Protein AF-A0A0F9AGG6-F1 (afdb_monomer_lite)

Foldseek 3Di:
DDPPDDDPVRVVVVVVVVVVVVVVVVVVVVVVVVVVVVVVCCQQVDLDKDFDADLVQFTPDIHPNVCVQQQHDSVRRGRDHQQPCQFQKADPVRHGDHRCNPQSNCCSVVVDKDFQDWIWGQNPNVRDTDIDGDID

InterPro domains:
  IPR000014 PAS domain [PF13188] (37-88)
  IPR000014 PAS domain [PS50112] (35-83)
  IPR000014 PAS domain [SM00091] (37-107)
  IPR000014 PAS domain [TIGR00229] (33-84)
  IPR000014 PAS domain [cd00130] (49-84)
  IPR035965 PAS domain superfamily [SSF55785] (24-99)

pLDDT: mean 94.36, std 8.53, range [41.88, 98.44]

Secondary structure (DSSP, 8-state):
-------HHHHHHHHHHHHHHHHHHHHHHHHHHHHHHHHHHHHHH-SS--EEE-TTS-EEEE-HHHHHHHT--HHHHTT--TT-GGG--B-TTSPBPPGGGSHHHHHHHHSS----EEEEEEETTTTEEEEEEE--

Sequence (136 aa):
MKDQEKTKDQLISELEDLRQEKHDRNQAEESLRKSEEKYRILFETMEQGVVYQNASGEITSANPAAERILGLTLDQMQGRTSIDPRWRAVHEDGTTFPGEEHPSMIALKTGGVVNDVIMGVFNPETEVYRWILINA

Organism: NCBI:txid412755

Structure (mmCIF, N/CA/C/O backbone):
data_AF-A0A0F9AGG6-F1
#
_entry.id   AF-A0A0F9AGG6-F1
#
loop_
_atom_site.group_PDB
_atom_site.id
_atom_site.type_symbol
_atom_site.label_atom_id
_atom_site.label_alt_id
_atom_site.label_comp_id
_atom_site.label_asym_id
_atom_site.label_entity_id
_atom_site.label_seq_id
_atom_site.pdbx_PDB_ins_code
_atom_site.Cartn_x
_atom_site.Cartn_y
_atom_site.Cartn_z
_atom_site.occupancy
_atom_site.B_iso_or_equiv
_atom_site.auth_seq_id
_atom_site.auth_comp_id
_atom_site.auth_asym_id
_atom_site.auth_atom_id
_atom_site.pdbx_PDB_model_num
ATOM 1 N N . MET A 1 1 ? -43.276 26.843 38.551 1.00 44.25 1 MET A N 1
ATOM 2 C CA . MET A 1 1 ? -42.521 25.770 37.873 1.00 44.25 1 MET A CA 1
ATOM 3 C C . MET A 1 1 ? -42.151 24.766 38.946 1.00 44.25 1 MET A C 1
ATOM 5 O O . MET A 1 1 ? -41.486 25.162 39.888 1.00 44.25 1 MET A O 1
ATOM 9 N N . LYS A 1 2 ? -42.737 23.563 38.918 1.00 41.88 2 LYS A N 1
ATOM 10 C CA . LYS A 1 2 ? -42.528 22.538 39.951 1.00 41.88 2 LYS A CA 1
ATOM 11 C C . LYS A 1 2 ? -41.222 21.804 39.649 1.00 41.88 2 LYS A C 1
ATOM 13 O O . LYS A 1 2 ? -41.156 21.146 38.615 1.00 41.88 2 LYS A O 1
ATOM 18 N N . ASP A 1 3 ? -40.244 21.915 40.540 1.00 53.00 3 ASP A N 1
ATOM 19 C CA . ASP A 1 3 ? -39.133 20.968 40.617 1.00 53.00 3 ASP A CA 1
ATOM 20 C C . ASP A 1 3 ? -39.713 19.579 40.904 1.00 53.00 3 ASP A C 1
ATOM 22 O O . ASP A 1 3 ? -40.372 19.359 41.922 1.00 53.00 3 ASP A O 1
ATOM 26 N N . GLN A 1 4 ? -39.537 18.651 39.965 1.00 58.22 4 GLN A N 1
ATOM 27 C CA . GLN A 1 4 ? -39.723 17.229 40.222 1.00 58.22 4 GLN A CA 1
ATOM 28 C C . GLN A 1 4 ? -38.432 16.714 40.852 1.00 58.22 4 GLN A C 1
ATOM 30 O O . GLN A 1 4 ? -37.494 16.333 40.156 1.00 58.22 4 GLN A O 1
ATOM 35 N N . GLU A 1 5 ? -38.375 16.733 42.179 1.00 72.38 5 GLU A N 1
ATOM 36 C CA . GLU A 1 5 ? -37.314 16.066 42.923 1.00 72.38 5 GLU A CA 1
ATOM 37 C C . GLU A 1 5 ? -37.482 14.551 42.723 1.00 72.38 5 GLU A C 1
ATOM 39 O O . GLU A 1 5 ? -38.501 13.965 43.105 1.00 72.38 5 GLU A O 1
ATOM 44 N N . LYS A 1 6 ? -36.529 13.925 42.023 1.00 76.38 6 LYS A N 1
ATOM 45 C CA . LYS A 1 6 ? -36.540 12.477 41.786 1.00 76.38 6 LYS A CA 1
ATOM 46 C C . LYS A 1 6 ? -36.509 11.755 43.130 1.00 76.38 6 LYS A C 1
ATOM 48 O O . LYS A 1 6 ? -35.735 12.103 44.021 1.00 76.38 6 LYS A O 1
ATOM 53 N N . THR A 1 7 ? -37.336 10.726 43.272 1.00 89.19 7 THR A N 1
ATOM 54 C CA . THR A 1 7 ? -37.302 9.882 44.474 1.00 89.19 7 THR A CA 1
ATOM 55 C C . THR A 1 7 ? -35.981 9.115 44.547 1.00 89.19 7 THR A C 1
ATOM 57 O O . THR A 1 7 ? -35.352 8.833 43.527 1.00 89.19 7 THR A O 1
ATOM 60 N N . LYS A 1 8 ? -35.545 8.760 45.760 1.00 87.88 8 LYS A N 1
ATOM 61 C CA . LYS A 1 8 ? -34.286 8.032 45.991 1.00 87.88 8 LYS A CA 1
ATOM 62 C C . LYS A 1 8 ? -34.170 6.765 45.129 1.00 87.88 8 LYS A C 1
ATOM 64 O O . LYS A 1 8 ? -33.098 6.501 44.598 1.00 87.88 8 LYS A O 1
ATOM 69 N N . ASP A 1 9 ? -35.269 6.040 44.941 1.00 91.56 9 ASP A N 1
ATOM 70 C CA . ASP A 1 9 ? -35.304 4.816 44.131 1.00 91.56 9 ASP A CA 1
ATOM 71 C C . ASP A 1 9 ? -35.133 5.105 42.630 1.00 91.56 9 ASP A C 1
ATOM 73 O O . ASP A 1 9 ? -34.441 4.366 41.934 1.00 91.56 9 ASP A O 1
ATOM 77 N N . GLN A 1 10 ? -35.677 6.226 42.136 1.00 90.75 10 GLN A N 1
ATOM 78 C CA . GLN A 1 10 ? -35.460 6.679 40.755 1.00 90.75 10 GLN A CA 1
ATOM 79 C C . GLN A 1 10 ? -33.996 7.060 40.509 1.00 90.75 10 GLN A C 1
ATOM 81 O O . GLN A 1 10 ? -33.451 6.729 39.460 1.00 90.75 10 GLN A O 1
ATOM 86 N N . LEU A 1 11 ? -33.350 7.721 41.477 1.00 92.62 11 LEU A N 1
ATOM 87 C CA . LEU A 1 11 ? -31.925 8.057 41.389 1.00 92.62 11 LEU A CA 1
ATOM 88 C C . LEU A 1 11 ? -31.035 6.808 41.418 1.00 92.62 11 LEU A C 1
ATOM 90 O O . LEU A 1 11 ? -30.019 6.775 40.731 1.00 92.62 11 LEU A O 1
ATOM 94 N N . ILE A 1 12 ? -31.400 5.784 42.197 1.00 94.38 12 ILE A N 1
ATOM 95 C CA . ILE A 1 12 ? -30.662 4.512 42.238 1.00 94.38 12 ILE A CA 1
ATOM 96 C C . ILE A 1 12 ? -30.763 3.791 40.890 1.00 94.38 12 ILE A C 1
ATOM 98 O O . ILE A 1 12 ? -29.726 3.422 40.348 1.00 94.38 12 ILE A O 1
ATOM 102 N N . SER A 1 13 ? -31.968 3.669 40.324 1.00 94.38 13 SER A N 1
ATOM 103 C CA . SER A 1 13 ? -32.172 3.041 39.010 1.00 94.38 13 SER A CA 1
ATOM 104 C C . SER A 1 13 ? -31.375 3.748 37.910 1.00 94.38 13 SER A C 1
ATOM 106 O O . SER A 1 13 ? -30.665 3.105 37.148 1.00 94.38 13 SER A O 1
ATOM 108 N N . GLU A 1 14 ? -31.419 5.083 37.863 1.00 95.12 14 GLU A N 1
ATOM 109 C CA . GLU A 1 14 ? -30.684 5.862 36.859 1.00 95.12 14 GLU A CA 1
ATOM 110 C C . GLU A 1 14 ? -29.159 5.729 37.019 1.00 95.12 14 GLU A C 1
ATOM 112 O O . GLU A 1 14 ? -28.423 5.679 36.034 1.00 95.12 14 GLU A O 1
ATOM 117 N N . LEU A 1 15 ? -28.659 5.631 38.257 1.00 95.62 15 LEU A N 1
ATOM 118 C CA . LEU A 1 15 ? -27.241 5.371 38.517 1.00 95.62 15 LEU A CA 1
ATOM 119 C C . LEU A 1 15 ? -26.812 3.960 38.095 1.00 95.62 15 LEU A C 1
ATOM 121 O O . LEU A 1 15 ? -25.666 3.786 37.676 1.00 95.62 15 LEU A O 1
ATOM 125 N N . GLU A 1 16 ? -27.683 2.962 38.238 1.00 96.50 16 GLU A N 1
ATOM 126 C CA . GLU A 1 16 ? -27.432 1.593 37.778 1.00 96.50 16 GLU A CA 1
ATOM 127 C C . GLU A 1 16 ? -27.373 1.531 36.250 1.00 96.50 16 GLU A C 1
ATOM 129 O O . GLU A 1 16 ? -26.393 1.013 35.712 1.00 96.50 16 GLU A O 1
ATOM 134 N N . ASP A 1 17 ? -28.324 2.167 35.565 1.00 96.75 17 ASP A N 1
ATOM 135 C CA . ASP A 1 17 ? -28.351 2.256 34.102 1.00 96.75 17 ASP A CA 1
ATOM 136 C C . ASP A 1 17 ? -27.093 2.951 33.557 1.00 96.75 17 ASP A C 1
ATOM 138 O O . ASP A 1 17 ? -26.410 2.419 32.682 1.00 96.75 17 ASP A O 1
ATOM 142 N N . LEU A 1 18 ? -26.702 4.093 34.139 1.00 96.62 18 LEU A N 1
ATOM 143 C CA . LEU A 1 18 ? -25.482 4.812 33.747 1.00 96.62 18 LEU A CA 1
ATOM 144 C C . LEU A 1 18 ? -24.207 3.996 33.989 1.00 96.62 18 LEU A C 1
ATOM 146 O O . LEU A 1 18 ? -23.229 4.107 33.243 1.00 96.62 18 LEU A O 1
ATOM 150 N N . ARG A 1 19 ? -24.173 3.190 35.057 1.00 97.25 19 ARG A N 1
ATOM 151 C CA . ARG A 1 19 ? -23.040 2.295 35.327 1.00 97.25 19 ARG A CA 1
ATOM 152 C C . ARG A 1 19 ? -22.965 1.182 34.297 1.00 97.25 19 ARG A C 1
ATOM 154 O O . ARG A 1 19 ? -21.853 0.872 33.870 1.00 97.25 19 ARG A O 1
ATOM 161 N N . GLN A 1 20 ? -24.106 0.621 33.909 1.00 97.19 20 GLN A N 1
ATOM 162 C CA . GLN A 1 20 ? -24.169 -0.408 32.883 1.00 97.19 20 GLN A CA 1
ATOM 163 C C . GLN A 1 20 ? -23.742 0.155 31.524 1.00 97.19 20 GLN A C 1
ATOM 165 O O . GLN A 1 20 ? -22.821 -0.380 30.917 1.00 97.19 20 GLN A O 1
ATOM 170 N N . GLU A 1 21 ? -24.282 1.304 31.111 1.00 97.62 21 GLU A N 1
ATOM 171 C CA . GLU A 1 21 ? -23.897 1.969 29.858 1.00 97.62 21 GLU A CA 1
ATOM 172 C C . GLU A 1 21 ? -22.392 2.278 29.820 1.00 97.62 21 GLU A C 1
ATOM 174 O O . GLU A 1 21 ? -21.702 1.995 28.837 1.00 97.62 21 GLU A O 1
ATOM 179 N N . LYS A 1 22 ? -21.837 2.806 30.920 1.00 97.94 22 LYS A N 1
ATOM 180 C CA . LYS A 1 22 ? -20.395 3.062 31.030 1.00 97.94 22 LYS A CA 1
ATOM 181 C C . LYS A 1 22 ? -19.579 1.773 30.950 1.00 97.94 22 LYS A C 1
ATOM 183 O O . LYS A 1 22 ? -18.499 1.776 30.359 1.00 97.94 22 LYS A O 1
ATOM 188 N N . HIS A 1 23 ? -20.047 0.696 31.576 1.00 97.88 23 HIS A N 1
ATOM 189 C CA . HIS A 1 23 ? -19.381 -0.600 31.520 1.00 97.88 23 HIS A CA 1
ATOM 190 C C . HIS A 1 23 ? -19.342 -1.133 30.087 1.00 97.88 23 HIS A C 1
ATOM 192 O O . HIS A 1 23 ? -18.262 -1.466 29.597 1.00 97.88 23 HIS A O 1
ATOM 198 N N . ASP A 1 24 ? -20.486 -1.122 29.406 1.00 97.50 24 ASP A N 1
ATOM 199 C CA . ASP A 1 24 ? -20.633 -1.608 28.036 1.00 97.50 24 ASP A CA 1
ATOM 200 C C . ASP A 1 24 ? -19.769 -0.792 27.066 1.00 97.50 24 ASP A C 1
ATOM 202 O O . ASP A 1 24 ? -19.026 -1.355 26.258 1.00 97.50 24 ASP A O 1
ATOM 206 N N . ARG A 1 25 ? -19.766 0.542 27.206 1.00 97.56 25 ARG A N 1
ATOM 207 C CA . ARG A 1 25 ? -18.905 1.427 26.412 1.00 97.56 25 ARG A CA 1
ATOM 208 C C . ARG A 1 25 ? -17.424 1.119 26.617 1.00 97.56 25 ARG A C 1
ATOM 210 O O . ARG A 1 25 ? -16.689 0.985 25.644 1.00 97.56 25 ARG A O 1
ATOM 217 N N . ASN A 1 26 ? -16.984 0.964 27.866 1.00 97.69 26 ASN A N 1
ATOM 218 C CA . ASN A 1 26 ? -15.586 0.656 28.166 1.00 97.69 26 ASN A CA 1
ATOM 219 C C . ASN A 1 26 ? -15.169 -0.715 27.600 1.00 97.69 26 ASN A C 1
ATOM 221 O O . ASN A 1 26 ? -14.041 -0.872 27.136 1.00 97.69 26 ASN A O 1
ATOM 225 N N . GLN A 1 27 ? -16.062 -1.711 27.623 1.00 97.62 27 GLN A N 1
ATOM 226 C CA . GLN A 1 27 ? -15.796 -3.014 27.008 1.00 97.62 27 GLN A CA 1
ATOM 227 C C . GLN A 1 27 ? -15.679 -2.919 25.482 1.00 97.62 27 GLN A C 1
ATOM 229 O O . GLN A 1 27 ? -14.802 -3.563 24.896 1.00 97.62 27 GLN A O 1
ATOM 234 N N . ALA A 1 28 ? -16.529 -2.114 24.840 1.00 96.94 28 ALA A N 1
ATOM 235 C CA . ALA A 1 28 ? -16.466 -1.866 23.403 1.00 96.94 28 ALA A CA 1
ATOM 236 C C . ALA A 1 28 ? -15.172 -1.135 23.009 1.00 96.94 28 ALA A C 1
ATOM 238 O O . ALA A 1 28 ? -14.485 -1.570 22.084 1.00 96.94 28 ALA A O 1
ATOM 239 N N . GLU A 1 29 ? -14.794 -0.089 23.749 1.00 97.75 29 GLU A N 1
ATOM 240 C CA . GLU A 1 29 ? -13.543 0.655 23.551 1.00 97.75 29 GLU A CA 1
ATOM 241 C C . GLU A 1 29 ? -12.315 -0.254 23.699 1.00 97.75 29 GLU A C 1
ATOM 243 O O . GLU A 1 29 ? -11.433 -0.253 22.841 1.00 97.75 29 GLU A O 1
ATOM 248 N N . GLU A 1 30 ? -12.268 -1.096 24.736 1.00 97.81 30 GLU A N 1
ATOM 249 C CA . GLU A 1 30 ? -11.150 -2.024 24.939 1.00 97.81 30 GLU A CA 1
ATOM 250 C C . GLU A 1 30 ? -11.087 -3.105 23.850 1.00 97.81 30 GLU A C 1
ATOM 252 O O . GLU A 1 30 ? -10.003 -3.493 23.408 1.00 97.81 30 GLU A O 1
ATOM 257 N N . SER A 1 31 ? -12.240 -3.587 23.382 1.00 96.69 31 SER A N 1
ATOM 258 C CA . SER A 1 31 ? -12.307 -4.565 22.290 1.00 96.69 31 SER A CA 1
A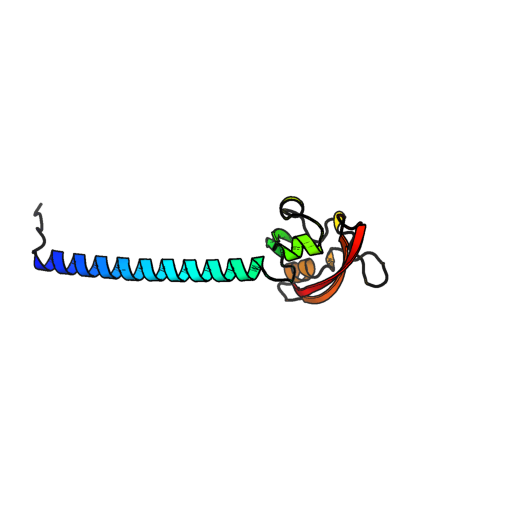TOM 259 C C . SER A 1 31 ? -11.841 -3.968 20.959 1.00 96.69 31 SER A C 1
ATOM 261 O O . SER A 1 31 ? -11.111 -4.629 20.210 1.00 96.69 31 SER A O 1
ATOM 263 N N . LEU A 1 32 ? -12.205 -2.711 20.684 1.00 96.88 32 LEU A N 1
ATOM 264 C CA . LEU A 1 32 ? -11.716 -1.957 19.531 1.00 96.88 32 LEU A CA 1
ATOM 265 C C . LEU A 1 32 ? -10.200 -1.767 19.620 1.00 96.88 32 LEU A C 1
ATOM 267 O O . LEU A 1 32 ? -9.486 -2.178 18.708 1.00 96.88 32 LEU A O 1
ATOM 271 N N . ARG A 1 33 ? -9.701 -1.269 20.758 1.00 97.12 33 ARG A N 1
ATOM 272 C CA . ARG A 1 33 ? -8.270 -1.039 21.000 1.00 97.12 33 ARG A CA 1
ATOM 273 C C . ARG A 1 33 ? -7.437 -2.303 20.782 1.00 97.12 33 ARG A C 1
ATOM 275 O O . ARG A 1 33 ? -6.407 -2.259 20.113 1.00 97.12 33 ARG A O 1
ATOM 282 N N . LYS A 1 34 ? -7.886 -3.445 21.316 1.00 97.19 34 LYS A N 1
ATOM 283 C CA . LYS A 1 34 ? -7.215 -4.744 21.118 1.00 97.19 34 LYS A CA 1
ATOM 284 C C . LYS A 1 34 ? -7.206 -5.176 19.656 1.00 97.19 34 LYS A C 1
ATOM 286 O O . LYS A 1 34 ? -6.220 -5.746 19.194 1.00 97.19 34 LYS A O 1
ATOM 291 N N . SER A 1 35 ? -8.298 -4.932 18.937 1.00 96.75 35 SER A N 1
ATOM 292 C CA . SER A 1 35 ? -8.397 -5.275 17.519 1.00 96.75 35 SER A CA 1
ATOM 293 C C . SER A 1 35 ? -7.452 -4.410 16.686 1.00 96.75 35 SER A C 1
ATOM 295 O O . SER A 1 35 ? -6.673 -4.951 15.909 1.00 96.75 35 SER A O 1
ATOM 297 N N . GLU A 1 36 ? -7.445 -3.094 16.901 1.00 96.06 36 GLU A N 1
ATOM 298 C CA . GLU A 1 36 ? -6.526 -2.156 16.244 1.00 96.06 36 GLU A CA 1
ATOM 299 C C . GLU A 1 36 ? -5.058 -2.493 16.521 1.00 96.06 36 GLU A C 1
ATOM 301 O O . GLU A 1 36 ? -4.240 -2.503 15.606 1.00 96.06 36 GLU A O 1
ATOM 306 N N . GLU A 1 37 ? -4.719 -2.824 17.769 1.00 96.62 37 GLU A N 1
ATOM 307 C CA . GLU A 1 37 ? -3.373 -3.256 18.147 1.00 96.62 37 GLU A CA 1
ATOM 308 C C . GLU A 1 37 ? -2.968 -4.548 17.433 1.00 96.62 37 GLU A C 1
ATOM 310 O O . GLU A 1 37 ? -1.869 -4.630 16.884 1.00 96.62 37 GLU A O 1
ATOM 315 N N . LYS A 1 38 ? -3.874 -5.527 17.354 1.00 96.06 38 LYS A N 1
ATOM 316 C CA . LYS A 1 38 ? -3.640 -6.758 16.597 1.00 96.06 38 LYS A CA 1
ATOM 317 C C . LYS A 1 38 ? -3.421 -6.478 15.108 1.00 96.06 38 LYS A C 1
ATOM 319 O O . LYS A 1 38 ? -2.483 -7.027 14.534 1.00 96.06 38 LYS A O 1
ATOM 324 N N . TYR A 1 39 ? -4.252 -5.641 14.484 1.00 94.81 39 TYR A N 1
ATOM 325 C CA . TYR A 1 39 ? -4.096 -5.279 13.072 1.00 94.81 39 TYR A CA 1
ATOM 326 C C . TYR A 1 39 ? -2.786 -4.536 12.815 1.00 94.81 39 TYR A C 1
ATOM 328 O O . TYR A 1 39 ? -2.084 -4.872 11.865 1.00 94.81 39 TYR A O 1
ATOM 336 N N . ARG A 1 40 ? -2.421 -3.586 13.684 1.00 94.12 40 ARG A N 1
ATOM 337 C CA . ARG A 1 40 ? -1.154 -2.851 13.601 1.00 94.12 40 ARG A CA 1
ATOM 338 C C . ARG A 1 40 ? 0.043 -3.797 13.658 1.00 94.12 40 ARG A C 1
ATOM 340 O O . ARG A 1 40 ? 0.879 -3.753 12.766 1.00 94.12 40 ARG A O 1
ATOM 347 N N . ILE A 1 41 ? 0.082 -4.698 14.642 1.00 95.94 41 ILE A N 1
ATOM 348 C CA . ILE A 1 41 ? 1.170 -5.679 14.774 1.00 95.94 41 ILE A CA 1
ATOM 349 C C . ILE A 1 41 ? 1.255 -6.558 13.524 1.00 95.94 41 ILE A C 1
ATOM 351 O O . ILE A 1 41 ? 2.345 -6.754 12.996 1.00 95.94 41 ILE A O 1
ATOM 355 N N . LEU A 1 42 ? 0.126 -7.072 13.021 1.00 95.44 42 LEU A N 1
ATOM 356 C CA . LEU A 1 42 ? 0.119 -7.892 11.806 1.00 95.44 42 LEU A CA 1
ATOM 357 C C . LEU A 1 42 ? 0.645 -7.119 10.595 1.00 95.44 42 LEU A C 1
ATOM 359 O O . LEU A 1 42 ? 1.472 -7.647 9.864 1.00 95.44 42 LEU A O 1
ATOM 363 N N . PHE A 1 43 ? 0.204 -5.878 10.401 1.00 95.38 43 PHE A N 1
ATOM 364 C CA . PHE A 1 43 ? 0.653 -5.027 9.302 1.00 95.38 43 PHE A CA 1
ATOM 365 C C . PHE A 1 43 ? 2.156 -4.721 9.383 1.00 95.38 43 PHE A C 1
ATOM 367 O O . PHE A 1 43 ? 2.862 -4.873 8.387 1.00 95.38 43 PHE A O 1
ATOM 374 N N . GLU A 1 44 ? 2.656 -4.354 10.567 1.00 95.44 44 GLU A N 1
ATOM 375 C CA . GLU A 1 44 ? 4.057 -3.975 10.803 1.00 95.44 44 GLU A CA 1
ATOM 376 C C . GLU A 1 44 ? 5.035 -5.156 10.716 1.00 95.44 44 GLU A C 1
ATOM 378 O O . GLU A 1 44 ? 6.175 -4.985 10.280 1.00 95.44 44 GLU A O 1
ATOM 383 N N . THR A 1 45 ? 4.600 -6.351 11.123 1.00 95.56 45 THR A N 1
ATOM 384 C CA . THR A 1 45 ? 5.449 -7.557 11.175 1.00 95.56 45 THR A CA 1
ATOM 385 C C . THR A 1 45 ? 5.356 -8.438 9.932 1.00 95.56 45 THR A C 1
ATOM 387 O O . THR A 1 45 ? 6.144 -9.373 9.794 1.00 95.56 45 THR A O 1
ATOM 390 N N . MET A 1 46 ? 4.428 -8.150 9.016 1.00 95.69 46 MET A N 1
ATOM 391 C CA . MET A 1 46 ? 4.283 -8.890 7.765 1.00 95.69 46 MET A CA 1
ATOM 392 C C . MET A 1 46 ? 5.554 -8.791 6.912 1.00 95.69 46 MET A C 1
ATOM 394 O O . MET A 1 46 ? 6.150 -7.723 6.787 1.00 95.69 46 MET A O 1
ATOM 398 N N . GLU A 1 47 ? 5.955 -9.899 6.286 1.00 95.94 47 GLU A N 1
ATOM 399 C CA . GLU A 1 47 ? 7.074 -9.914 5.329 1.00 95.94 47 GLU A CA 1
ATOM 400 C C . GLU A 1 47 ? 6.661 -9.469 3.921 1.00 95.94 47 GLU A C 1
ATOM 402 O O . GLU A 1 47 ? 7.496 -9.004 3.148 1.00 95.94 47 GLU A O 1
ATOM 407 N N . GLN A 1 48 ? 5.373 -9.587 3.589 1.00 96.62 48 GLN A N 1
ATOM 408 C CA . GLN A 1 48 ? 4.811 -9.065 2.348 1.00 96.62 48 GLN A CA 1
ATOM 409 C C . GLN A 1 48 ? 4.701 -7.542 2.418 1.00 96.62 48 GLN A C 1
ATOM 411 O O . GLN A 1 48 ? 4.235 -6.986 3.414 1.00 96.62 48 GLN A O 1
ATOM 416 N N . GLY A 1 49 ? 5.119 -6.872 1.345 1.00 97.50 49 GLY A N 1
ATOM 417 C CA . GLY A 1 49 ? 4.954 -5.432 1.209 1.00 97.50 49 GLY A CA 1
ATOM 418 C C . GLY A 1 49 ? 3.497 -5.073 0.945 1.00 97.50 49 GLY A C 1
ATOM 419 O O . GLY A 1 49 ? 2.894 -5.598 0.013 1.00 97.50 49 GLY A O 1
ATOM 420 N N . VAL A 1 50 ? 2.949 -4.163 1.745 1.00 97.69 50 VAL A N 1
ATOM 421 C CA . VAL A 1 50 ? 1.599 -3.622 1.572 1.00 97.69 50 VAL A CA 1
ATOM 422 C C . VAL A 1 50 ? 1.686 -2.106 1.491 1.00 97.69 50 VAL A C 1
ATOM 424 O O . VAL A 1 50 ? 2.309 -1.474 2.346 1.00 97.69 50 VAL A O 1
ATOM 427 N N . VAL A 1 51 ? 1.034 -1.531 0.481 1.00 97.31 51 VAL A N 1
ATOM 428 C CA . VAL A 1 51 ? 0.829 -0.086 0.340 1.00 97.31 51 VAL A CA 1
ATOM 429 C C . VAL A 1 51 ? -0.664 0.206 0.257 1.00 97.31 51 VAL A C 1
ATOM 431 O O . VAL A 1 51 ? -1.417 -0.541 -0.361 1.00 97.31 51 VAL A O 1
ATOM 434 N N . TYR A 1 52 ? -1.089 1.301 0.874 1.00 97.19 52 TYR A N 1
ATOM 435 C CA . TYR A 1 52 ? -2.431 1.847 0.719 1.00 97.19 52 TYR A CA 1
ATOM 436 C C . TYR A 1 52 ? -2.382 3.024 -0.235 1.00 97.19 52 TYR A C 1
ATOM 438 O O . TYR A 1 52 ? -1.496 3.873 -0.124 1.00 97.19 52 TYR A O 1
ATOM 446 N N . GLN A 1 53 ? -3.350 3.086 -1.144 1.00 97.62 53 GLN A N 1
ATOM 447 C CA . GLN A 1 53 ? -3.498 4.184 -2.090 1.00 97.62 53 GLN A CA 1
ATOM 448 C C . GLN A 1 53 ? -4.851 4.871 -1.907 1.00 97.62 53 GLN A C 1
ATOM 450 O O . GLN A 1 53 ? -5.846 4.231 -1.562 1.00 97.62 53 GLN A O 1
ATOM 455 N N . ASN A 1 54 ? -4.890 6.186 -2.114 1.00 97.00 54 ASN A N 1
ATOM 456 C CA . ASN A 1 54 ? -6.143 6.935 -2.169 1.00 97.00 54 ASN A CA 1
ATOM 457 C C . ASN A 1 54 ? -6.822 6.791 -3.548 1.00 97.00 54 ASN A C 1
ATOM 459 O O . 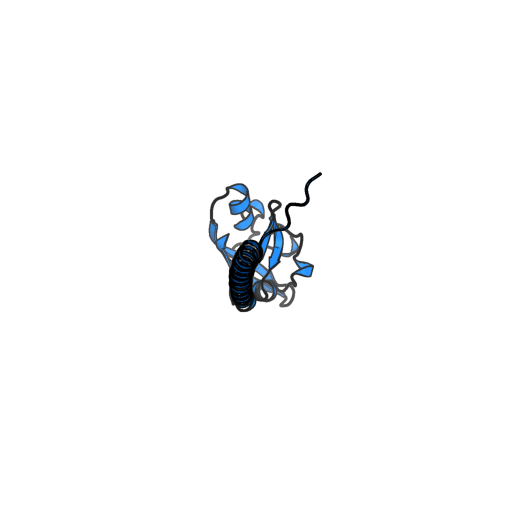ASN A 1 54 ? -6.299 6.152 -4.459 1.00 97.00 54 ASN A O 1
ATOM 463 N N . ALA A 1 55 ? -7.984 7.426 -3.719 1.00 95.31 55 ALA A N 1
ATOM 464 C CA . ALA A 1 55 ? -8.740 7.397 -4.974 1.00 95.31 55 ALA A CA 1
ATOM 465 C C . ALA A 1 55 ? -8.009 8.040 -6.174 1.00 95.31 55 ALA A C 1
ATOM 467 O O . ALA A 1 55 ? -8.398 7.806 -7.314 1.00 95.31 55 ALA A O 1
ATOM 468 N N . SER A 1 56 ? -6.956 8.825 -5.932 1.00 95.56 56 SER A N 1
ATOM 469 C CA . SER A 1 56 ? -6.068 9.374 -6.966 1.00 95.56 56 SER A CA 1
ATOM 470 C C . SER A 1 56 ? -4.896 8.436 -7.296 1.00 95.56 56 SER A C 1
ATOM 472 O O . SER A 1 56 ? -4.042 8.779 -8.110 1.00 95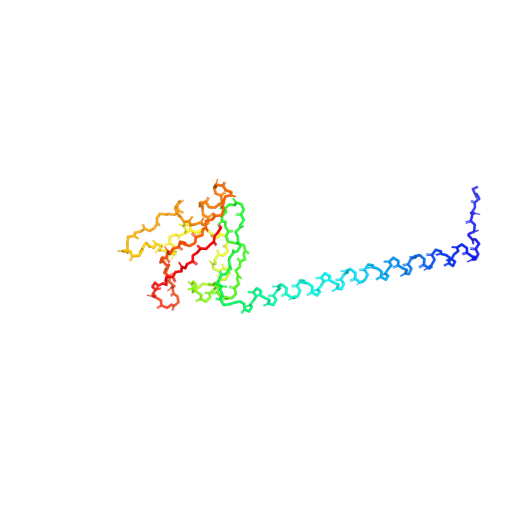.56 56 SER A O 1
ATOM 474 N N . GLY A 1 57 ? -4.823 7.264 -6.656 1.00 95.56 57 GLY A N 1
ATOM 475 C CA . GLY A 1 57 ? -3.734 6.300 -6.806 1.00 95.56 57 GLY A CA 1
ATOM 476 C C . GLY A 1 57 ? -2.467 6.666 -6.032 1.00 95.56 57 GLY A C 1
ATOM 477 O O . GLY A 1 57 ? -1.428 6.032 -6.233 1.00 95.56 57 GLY A O 1
ATOM 478 N N . GLU A 1 58 ? -2.518 7.677 -5.165 1.00 97.69 58 GLU A N 1
ATOM 479 C CA . GLU A 1 58 ? -1.364 8.138 -4.396 1.00 97.69 58 GLU A CA 1
ATOM 480 C C . GLU A 1 58 ? -1.182 7.293 -3.138 1.00 97.69 58 GLU A C 1
ATOM 482 O O . GLU A 1 58 ? -2.144 7.053 -2.407 1.00 97.69 58 GLU A O 1
ATOM 487 N N . ILE A 1 59 ? 0.053 6.882 -2.854 1.00 98.12 59 ILE A N 1
ATOM 488 C CA . ILE A 1 59 ? 0.403 6.127 -1.652 1.00 98.12 59 ILE A CA 1
ATOM 489 C C . ILE A 1 59 ? 0.156 6.998 -0.415 1.00 98.12 59 ILE A C 1
ATOM 491 O O . ILE A 1 59 ? 0.686 8.106 -0.299 1.00 98.12 59 ILE A O 1
ATOM 495 N N . THR A 1 60 ? -0.629 6.481 0.526 1.00 98.06 60 THR A N 1
ATOM 496 C CA . THR A 1 60 ? -0.956 7.132 1.804 1.00 98.06 60 THR A CA 1
ATOM 497 C C . THR A 1 60 ? -0.316 6.440 3.000 1.00 98.06 60 THR A C 1
ATOM 499 O O . THR A 1 60 ? -0.099 7.076 4.028 1.00 98.06 60 THR A O 1
ATOM 502 N N . SER A 1 61 ? -0.010 5.149 2.879 1.00 97.31 61 SER A N 1
ATOM 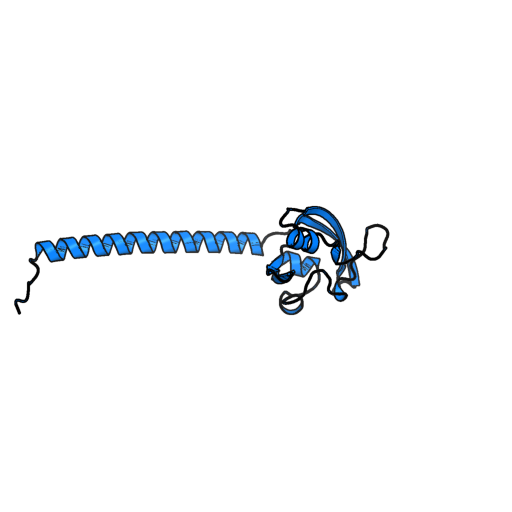503 C CA . SER A 1 61 ? 0.628 4.353 3.922 1.00 97.31 61 SER A CA 1
ATOM 504 C C . SER A 1 61 ? 1.337 3.151 3.303 1.00 97.31 61 SER A C 1
ATOM 506 O O . SER A 1 61 ? 0.973 2.693 2.219 1.00 97.31 61 SER A O 1
ATOM 508 N N . ALA A 1 62 ? 2.354 2.647 3.989 1.00 97.94 62 ALA A N 1
ATOM 509 C CA . ALA A 1 62 ? 3.125 1.478 3.606 1.00 97.94 62 ALA A CA 1
ATOM 510 C C . ALA A 1 62 ? 3.577 0.756 4.877 1.00 97.94 62 ALA A C 1
ATOM 512 O O . ALA A 1 62 ? 3.844 1.408 5.889 1.00 97.94 62 ALA A O 1
ATOM 513 N N . ASN A 1 63 ? 3.656 -0.573 4.842 1.00 98.19 63 ASN A N 1
ATOM 514 C CA . ASN A 1 63 ? 4.256 -1.315 5.945 1.00 98.19 63 ASN A CA 1
ATOM 515 C C . ASN A 1 63 ? 5.794 -1.352 5.833 1.00 98.19 63 ASN A C 1
ATOM 517 O O . ASN A 1 63 ? 6.344 -1.120 4.751 1.00 98.19 63 ASN A O 1
ATOM 521 N N . PRO A 1 64 ? 6.510 -1.721 6.912 1.00 98.44 64 PRO A N 1
ATOM 522 C CA . PRO A 1 64 ? 7.971 -1.797 6.890 1.00 98.44 64 PRO A CA 1
ATOM 523 C C . PRO A 1 64 ? 8.531 -2.756 5.829 1.00 98.44 64 PRO A C 1
ATOM 525 O O . PRO A 1 64 ? 9.650 -2.577 5.351 1.00 98.44 64 PRO A O 1
ATOM 528 N N . ALA A 1 65 ? 7.789 -3.803 5.451 1.00 98.25 65 ALA A N 1
ATOM 529 C CA . ALA A 1 65 ? 8.207 -4.689 4.368 1.00 98.25 65 ALA A CA 1
ATOM 530 C C . ALA A 1 65 ? 8.189 -4.001 3.002 1.00 98.25 65 ALA A C 1
ATOM 532 O O . ALA A 1 65 ? 9.141 -4.176 2.245 1.00 98.25 65 ALA A O 1
ATOM 533 N N . ALA A 1 66 ? 7.168 -3.196 2.697 1.00 97.81 66 ALA A N 1
ATOM 534 C CA . ALA A 1 66 ? 7.119 -2.423 1.461 1.00 97.81 66 ALA A CA 1
ATOM 535 C C . ALA A 1 66 ? 8.311 -1.464 1.371 1.00 97.81 66 ALA A C 1
ATOM 537 O O . ALA A 1 66 ? 8.977 -1.438 0.340 1.00 97.81 66 ALA A O 1
ATOM 538 N N . GLU A 1 67 ? 8.648 -0.770 2.464 1.00 97.56 67 GLU A N 1
ATOM 539 C CA . GLU A 1 67 ? 9.825 0.107 2.508 1.00 97.56 67 GLU A CA 1
ATOM 540 C C . GLU A 1 67 ? 11.122 -0.655 2.193 1.00 97.56 67 GLU A C 1
ATOM 542 O O . GLU A 1 67 ? 11.891 -0.248 1.323 1.00 97.56 67 GLU A O 1
ATOM 547 N N . ARG A 1 68 ? 11.337 -1.820 2.824 1.00 96.88 68 ARG A N 1
ATOM 548 C CA . ARG A 1 68 ? 12.517 -2.672 2.575 1.00 96.88 68 ARG A CA 1
ATOM 549 C C . ARG A 1 68 ? 12.560 -3.255 1.164 1.00 96.88 68 ARG A C 1
ATOM 551 O O . ARG A 1 68 ? 13.642 -3.433 0.600 1.00 96.88 68 ARG A O 1
ATOM 558 N N . ILE A 1 69 ? 11.410 -3.643 0.614 1.00 96.19 69 ILE A N 1
ATOM 559 C CA . ILE A 1 69 ? 11.308 -4.218 -0.733 1.00 96.19 69 ILE A CA 1
ATOM 560 C C . ILE A 1 69 ? 11.633 -3.140 -1.766 1.00 96.19 69 ILE A C 1
ATOM 562 O O . ILE A 1 69 ? 12.472 -3.360 -2.641 1.00 96.19 69 ILE A O 1
ATOM 566 N N . LEU A 1 70 ? 11.025 -1.967 -1.620 1.00 96.06 70 LEU A N 1
ATOM 567 C CA . LEU A 1 70 ? 11.136 -0.864 -2.567 1.00 96.06 70 LEU A CA 1
ATOM 568 C C . LEU A 1 70 ? 12.404 -0.022 -2.371 1.00 96.06 70 LEU A C 1
ATOM 570 O O . LEU A 1 70 ? 12.814 0.663 -3.302 1.00 96.06 70 LEU A O 1
ATOM 574 N N . GLY A 1 71 ? 13.059 -0.105 -1.208 1.00 96.44 71 GLY A N 1
ATOM 575 C CA . GLY A 1 71 ? 14.259 0.675 -0.884 1.00 96.44 71 GLY A CA 1
ATOM 576 C C . GLY A 1 71 ? 13.959 2.159 -0.685 1.00 96.44 71 GLY A C 1
ATOM 577 O O . GLY A 1 71 ? 14.784 3.003 -1.025 1.00 96.44 71 GLY A O 1
ATOM 578 N N . LEU A 1 72 ? 12.752 2.476 -0.213 1.00 96.19 72 LEU A N 1
ATOM 579 C CA . LEU A 1 72 ? 12.258 3.834 0.001 1.00 96.19 72 LEU A CA 1
ATOM 580 C C . LEU A 1 72 ? 11.483 3.898 1.312 1.00 96.19 72 LEU A C 1
ATOM 582 O O . LEU A 1 72 ? 10.736 2.976 1.627 1.00 96.19 72 LEU A O 1
ATOM 586 N N . THR A 1 73 ? 11.606 5.001 2.043 1.00 97.44 73 THR A N 1
ATOM 587 C CA . THR A 1 73 ? 10.767 5.246 3.223 1.00 97.44 73 THR A CA 1
ATOM 588 C C . THR A 1 73 ? 9.355 5.672 2.821 1.00 97.44 73 THR A C 1
ATOM 590 O O . THR A 1 73 ? 9.136 6.171 1.714 1.00 97.44 73 THR A O 1
ATOM 593 N N . LEU A 1 74 ? 8.382 5.545 3.724 1.00 97.38 74 LEU A N 1
ATOM 594 C CA . LEU A 1 74 ? 7.024 6.042 3.514 1.00 97.38 74 LEU A CA 1
ATOM 595 C C . LEU A 1 74 ? 7.032 7.531 3.161 1.00 97.38 74 LEU A C 1
ATOM 597 O O . LEU A 1 74 ? 6.403 7.904 2.180 1.00 97.38 74 LEU A O 1
ATOM 601 N N . ASP A 1 75 ? 7.800 8.359 3.868 1.00 97.62 75 ASP A N 1
ATOM 602 C CA . ASP A 1 75 ? 7.921 9.794 3.567 1.00 97.62 75 ASP A CA 1
ATOM 603 C C . ASP A 1 75 ? 8.415 10.046 2.137 1.00 97.62 75 ASP A C 1
ATOM 605 O O . ASP A 1 75 ? 7.998 10.994 1.468 1.00 97.62 75 ASP A O 1
ATOM 609 N N . GLN A 1 76 ? 9.307 9.185 1.640 1.00 96.50 76 GLN A N 1
ATOM 610 C CA . GLN A 1 76 ? 9.769 9.260 0.264 1.00 96.50 76 GLN A CA 1
ATOM 611 C C . GLN A 1 76 ? 8.715 8.780 -0.722 1.00 96.50 76 GLN A C 1
ATOM 613 O O . GLN A 1 76 ? 8.760 9.260 -1.845 1.00 96.50 76 GLN A O 1
ATOM 618 N N . MET A 1 77 ? 7.815 7.866 -0.352 1.00 97.06 77 MET A N 1
ATOM 619 C CA . MET A 1 77 ? 6.782 7.291 -1.224 1.00 97.06 77 MET A CA 1
ATOM 620 C C . MET A 1 77 ? 5.452 8.055 -1.203 1.00 97.06 77 MET A C 1
ATOM 622 O O . MET A 1 77 ? 4.704 8.007 -2.178 1.00 97.06 77 MET A O 1
ATOM 626 N N . GLN A 1 78 ? 5.141 8.741 -0.107 1.00 96.69 78 GLN A N 1
ATOM 627 C CA . GLN A 1 78 ? 3.835 9.335 0.142 1.00 96.69 78 GLN A CA 1
ATOM 628 C C . GLN A 1 78 ? 3.471 10.376 -0.925 1.00 96.69 78 GLN A C 1
ATOM 630 O O . GLN A 1 78 ? 4.308 11.163 -1.368 1.00 96.69 78 GLN A O 1
ATOM 635 N N . GLY A 1 79 ? 2.209 10.363 -1.360 1.00 96.56 79 GLY A N 1
ATOM 636 C CA . GLY A 1 79 ? 1.710 11.250 -2.416 1.00 96.56 79 GLY A CA 1
ATOM 637 C C . GLY A 1 79 ? 2.092 10.816 -3.835 1.00 96.56 79 GLY A C 1
ATOM 638 O O . GLY A 1 79 ? 1.686 11.455 -4.800 1.00 96.56 79 GLY A O 1
ATOM 639 N N . ARG A 1 80 ? 2.862 9.734 -3.999 1.00 96.19 80 ARG A N 1
ATOM 640 C CA . ARG A 1 80 ? 3.247 9.229 -5.322 1.00 96.19 80 ARG A CA 1
ATOM 641 C C . ARG A 1 80 ? 2.342 8.123 -5.776 1.00 96.19 80 ARG A C 1
ATOM 643 O O . ARG A 1 80 ? 1.813 7.351 -4.985 1.00 96.19 80 ARG A O 1
ATOM 650 N N . THR A 1 81 ? 2.257 8.000 -7.082 1.00 96.44 81 THR A N 1
ATOM 651 C CA . THR A 1 81 ? 1.511 6.952 -7.754 1.00 96.44 81 THR A CA 1
ATOM 652 C C . THR A 1 81 ? 2.458 5.862 -8.250 1.00 96.44 81 THR A C 1
ATOM 654 O O . THR A 1 81 ? 3.676 6.048 -8.343 1.00 96.44 81 THR A O 1
ATOM 657 N N . SER A 1 82 ? 1.895 4.710 -8.617 1.00 93.81 82 SER A N 1
ATOM 658 C CA . SER A 1 82 ? 2.654 3.611 -9.231 1.00 93.81 82 SER A CA 1
ATOM 659 C C . SER A 1 82 ? 3.315 4.007 -10.564 1.00 93.81 82 SER A C 1
ATOM 661 O O . SER A 1 82 ? 4.273 3.368 -10.980 1.00 93.81 82 SER A O 1
ATOM 663 N N . ILE A 1 83 ? 2.853 5.081 -11.213 1.00 94.50 83 ILE A N 1
ATOM 664 C CA . ILE A 1 83 ? 3.388 5.564 -12.495 1.00 94.50 83 ILE A CA 1
ATOM 665 C C . ILE A 1 83 ? 4.588 6.519 -12.348 1.00 94.50 83 ILE A C 1
ATOM 667 O O . ILE A 1 83 ? 5.100 7.009 -13.353 1.00 94.50 83 ILE A O 1
ATOM 671 N N . ASP A 1 84 ? 5.041 6.818 -11.121 1.00 94.56 84 ASP A N 1
ATOM 672 C CA . ASP A 1 84 ? 6.214 7.680 -10.905 1.00 94.56 84 ASP A CA 1
ATOM 673 C C . ASP A 1 84 ? 7.463 7.068 -11.583 1.00 94.56 84 ASP A C 1
ATOM 675 O O . ASP A 1 84 ? 7.801 5.904 -11.350 1.00 94.56 84 ASP A O 1
ATOM 679 N N . PRO A 1 85 ? 8.201 7.828 -12.412 1.00 91.38 85 PRO A N 1
ATOM 680 C CA . PRO A 1 85 ? 9.332 7.296 -13.174 1.00 91.38 85 PRO A CA 1
ATOM 681 C C . PRO A 1 85 ? 10.480 6.771 -12.300 1.00 91.38 85 PRO A C 1
ATOM 683 O O . PRO A 1 85 ? 11.319 6.014 -12.790 1.00 91.38 85 PRO A O 1
ATOM 686 N N . ARG A 1 86 ? 10.539 7.133 -11.011 1.00 89.25 86 ARG A N 1
ATOM 687 C CA . ARG A 1 86 ? 11.555 6.620 -10.077 1.00 89.25 86 ARG A CA 1
ATOM 688 C C . ARG A 1 86 ? 11.462 5.115 -9.856 1.00 89.25 86 ARG A C 1
ATOM 690 O O . ARG A 1 86 ? 12.492 4.504 -9.589 1.00 89.25 86 ARG A O 1
ATOM 697 N N . TRP A 1 87 ? 10.276 4.523 -10.013 1.00 92.38 87 TRP A N 1
ATOM 698 C CA . TRP A 1 87 ? 10.100 3.073 -9.915 1.00 92.38 87 TRP A CA 1
ATOM 699 C C . TRP A 1 87 ? 10.835 2.324 -11.026 1.00 92.38 87 TRP A C 1
ATOM 701 O O . TRP A 1 87 ? 11.217 1.171 -10.831 1.00 92.38 87 TRP A O 1
ATOM 711 N N . ARG A 1 88 ? 11.046 2.987 -12.178 1.00 95.50 88 ARG A N 1
ATOM 712 C CA . ARG A 1 88 ? 11.668 2.422 -13.386 1.00 95.50 88 ARG A CA 1
ATOM 713 C C . ARG A 1 88 ? 11.071 1.056 -13.728 1.00 95.50 88 ARG A C 1
ATOM 715 O O . ARG A 1 88 ? 11.806 0.099 -13.925 1.00 95.50 88 ARG A O 1
ATOM 722 N N . ALA A 1 89 ? 9.745 0.963 -13.731 1.00 97.12 89 ALA A N 1
ATOM 723 C CA . ALA A 1 89 ? 9.056 -0.310 -13.866 1.00 97.12 89 ALA A CA 1
ATOM 724 C C . ALA A 1 89 ? 9.400 -1.010 -15.192 1.00 97.12 89 ALA A C 1
ATOM 726 O O . ALA A 1 89 ? 9.437 -0.377 -16.253 1.00 97.12 89 ALA A O 1
ATOM 727 N N . VAL A 1 90 ? 9.660 -2.316 -15.121 1.00 97.81 90 VAL A N 1
ATOM 728 C CA . VAL A 1 90 ? 9.994 -3.161 -16.275 1.00 97.81 90 VAL A CA 1
ATOM 729 C C . VAL A 1 90 ? 9.246 -4.491 -16.244 1.00 97.81 90 VAL A C 1
ATOM 731 O O . VAL A 1 90 ? 8.940 -5.022 -15.173 1.00 97.81 90 VAL A O 1
ATOM 734 N N . HIS A 1 91 ? 8.967 -5.037 -17.423 1.00 96.75 91 HIS A N 1
ATOM 735 C CA . HIS A 1 91 ? 8.549 -6.426 -17.598 1.00 96.75 91 HIS A CA 1
ATOM 736 C C . HIS A 1 91 ? 9.737 -7.380 -17.422 1.00 96.75 91 HIS A C 1
ATOM 738 O O . HIS A 1 91 ? 10.890 -6.951 -17.460 1.00 96.75 91 HIS A O 1
ATOM 744 N N . GLU A 1 92 ? 9.463 -8.681 -17.279 1.00 94.31 92 GLU A N 1
ATOM 745 C CA . GLU A 1 92 ? 10.478 -9.743 -17.131 1.00 94.31 92 GLU A CA 1
ATOM 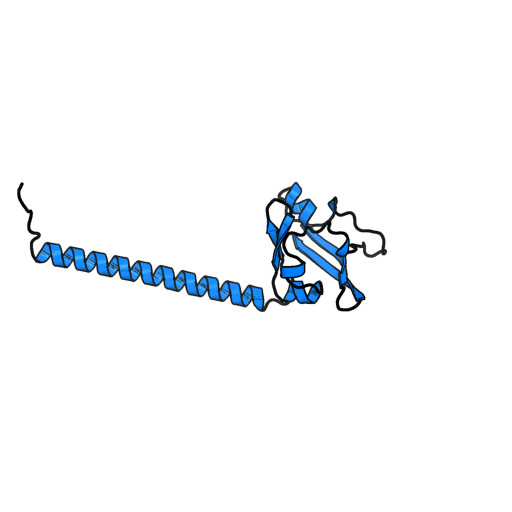746 C C . GLU A 1 92 ? 11.524 -9.778 -18.255 1.00 94.31 92 GLU A C 1
ATOM 748 O O . GLU A 1 92 ? 12.676 -10.142 -18.022 1.00 94.31 92 GLU A O 1
ATOM 753 N N . ASP A 1 93 ? 11.155 -9.343 -19.460 1.00 94.69 93 ASP A N 1
ATOM 754 C CA . ASP A 1 93 ? 12.057 -9.242 -20.611 1.00 94.69 93 ASP A CA 1
ATOM 755 C C . ASP A 1 93 ? 12.930 -7.967 -20.617 1.00 94.69 93 ASP A C 1
ATOM 757 O O . ASP A 1 93 ? 13.767 -7.787 -21.503 1.00 94.69 93 ASP A O 1
ATOM 761 N N . GLY A 1 94 ? 12.762 -7.090 -19.621 1.00 93.50 94 GLY A N 1
ATOM 762 C CA . GLY A 1 94 ? 13.492 -5.835 -19.458 1.00 93.50 94 GLY A CA 1
ATOM 763 C C . GLY A 1 94 ? 12.905 -4.643 -20.217 1.00 93.50 94 GLY A C 1
ATOM 764 O O . GLY A 1 94 ? 13.449 -3.540 -20.118 1.00 93.50 94 GLY A O 1
ATOM 765 N N . THR A 1 95 ? 11.811 -4.823 -20.961 1.00 96.31 95 THR A N 1
ATOM 766 C CA . THR A 1 95 ? 11.085 -3.706 -21.580 1.00 96.31 95 THR A CA 1
ATOM 767 C C . THR A 1 95 ? 10.395 -2.853 -20.513 1.00 96.31 95 THR A C 1
ATOM 769 O O . THR A 1 95 ? 10.105 -3.318 -19.412 1.00 96.31 95 THR A O 1
ATOM 772 N N . THR A 1 96 ? 10.160 -1.571 -20.803 1.00 96.31 96 THR A N 1
ATOM 773 C CA . THR A 1 96 ? 9.447 -0.677 -19.878 1.00 96.31 96 THR A CA 1
ATOM 774 C C . THR A 1 96 ? 8.032 -1.184 -19.633 1.00 96.31 96 THR A C 1
ATOM 776 O O . THR A 1 96 ? 7.321 -1.458 -20.594 1.00 96.31 96 THR A O 1
ATOM 779 N N . PHE A 1 97 ? 7.620 -1.234 -18.367 1.00 97.12 97 PHE A N 1
ATOM 780 C CA . PHE A 1 97 ? 6.247 -1.543 -17.983 1.00 97.12 97 PHE A CA 1
ATOM 781 C C . PHE A 1 97 ? 5.418 -0.247 -18.027 1.00 97.12 97 PHE A C 1
ATOM 783 O O . PHE A 1 97 ? 5.736 0.697 -17.296 1.00 97.12 97 PHE A O 1
ATOM 790 N N . PRO A 1 98 ? 4.394 -0.131 -18.892 1.00 95.94 98 PRO A N 1
ATOM 791 C CA . PRO A 1 98 ? 3.574 1.073 -18.965 1.00 95.94 98 PRO A CA 1
ATOM 792 C C . PRO A 1 98 ? 2.766 1.297 -17.683 1.00 95.94 98 PRO A C 1
ATOM 794 O O . PRO A 1 98 ? 2.072 0.403 -17.209 1.00 95.94 98 PRO A O 1
ATOM 797 N N . GLY A 1 99 ? 2.776 2.529 -17.168 1.00 93.56 99 GLY A N 1
ATOM 798 C CA . GLY A 1 99 ? 2.096 2.883 -15.917 1.00 93.56 99 GLY A CA 1
ATOM 799 C C . GLY A 1 99 ? 0.592 2.575 -15.877 1.00 93.56 99 GLY A C 1
ATOM 800 O O . GLY A 1 99 ? 0.072 2.162 -14.845 1.00 93.56 99 GLY A O 1
ATOM 801 N N . GLU A 1 100 ? -0.102 2.730 -17.007 1.00 92.81 100 GLU A N 1
ATOM 802 C CA . GLU A 1 100 ? -1.535 2.413 -17.150 1.00 92.81 100 GLU A CA 1
ATOM 803 C C . GLU A 1 100 ? -1.837 0.913 -17.013 1.00 92.81 100 GLU A C 1
ATOM 805 O O . GLU A 1 100 ? -2.975 0.531 -16.741 1.00 92.81 100 GLU A O 1
ATOM 810 N N . GLU A 1 101 ? -0.825 0.068 -17.208 1.00 94.88 101 GLU A N 1
ATOM 811 C CA . GLU A 1 101 ? -0.915 -1.386 -17.090 1.00 94.88 101 GLU A CA 1
ATOM 812 C C . GLU A 1 101 ? -0.461 -1.881 -15.710 1.00 94.88 101 GLU A C 1
ATOM 814 O O . GLU A 1 101 ? -0.539 -3.075 -15.420 1.00 94.88 101 GLU A O 1
ATOM 819 N N . HIS A 1 102 ? -0.004 -0.983 -14.830 1.00 96.25 102 HIS A N 1
ATOM 820 C CA . HIS A 1 102 ? 0.360 -1.371 -13.474 1.00 96.25 102 HIS A CA 1
ATOM 821 C C . HIS A 1 102 ? -0.877 -1.914 -12.737 1.00 96.25 102 HIS A C 1
ATOM 823 O O . HIS A 1 102 ? -1.949 -1.300 -12.815 1.00 96.25 102 HIS A O 1
ATOM 829 N N . PRO A 1 103 ? -0.749 -3.007 -11.961 1.00 97.00 103 PRO A N 1
ATOM 830 C CA . PRO A 1 103 ? -1.894 -3.678 -11.341 1.00 97.00 103 PRO A CA 1
ATOM 831 C C . PRO A 1 103 ? -2.798 -2.750 -10.531 1.00 97.00 103 PRO A C 1
ATOM 833 O O . PRO A 1 103 ? -4.015 -2.788 -10.691 1.00 97.00 103 PRO A O 1
ATOM 836 N N . SER A 1 104 ? -2.218 -1.851 -9.731 1.00 96.00 104 SER A N 1
ATOM 837 C CA . SER A 1 104 ? -2.997 -0.905 -8.927 1.00 96.00 104 SER A CA 1
ATOM 838 C C . SER A 1 104 ? -3.723 0.159 -9.743 1.00 96.00 104 SER A C 1
ATOM 840 O O . SER A 1 104 ? -4.788 0.612 -9.332 1.00 96.00 104 SER A O 1
ATOM 842 N N . MET A 1 105 ? -3.205 0.531 -10.915 1.00 95.81 105 MET A N 1
ATOM 843 C CA . MET A 1 105 ? -3.883 1.468 -11.816 1.00 95.81 105 MET A CA 1
ATOM 844 C C . MET A 1 105 ? -5.049 0.791 -12.535 1.00 95.81 105 MET A C 1
ATOM 846 O O . MET A 1 105 ? -6.129 1.374 -12.641 1.00 95.81 105 MET A O 1
ATOM 850 N N . ILE A 1 106 ? -4.873 -0.465 -12.957 1.00 96.88 106 ILE A N 1
ATOM 851 C CA . ILE A 1 106 ? -5.957 -1.273 -13.526 1.00 96.88 106 ILE A CA 1
ATOM 852 C C . ILE A 1 106 ? -7.056 -1.495 -12.479 1.00 96.88 106 ILE A C 1
ATOM 854 O O . ILE A 1 106 ? -8.231 -1.265 -12.778 1.00 96.88 106 ILE A O 1
ATOM 858 N N . ALA A 1 107 ? -6.695 -1.894 -11.256 1.00 97.12 107 ALA A N 1
ATOM 859 C CA . ALA A 1 107 ? -7.649 -2.119 -10.173 1.00 97.12 107 ALA A CA 1
ATOM 860 C C . ALA A 1 107 ? -8.431 -0.839 -9.837 1.00 97.12 107 ALA A C 1
ATOM 862 O O . ALA A 1 107 ? -9.661 -0.848 -9.826 1.00 97.12 107 ALA A O 1
ATOM 863 N N . LEU A 1 108 ? -7.742 0.300 -9.691 1.00 95.69 108 LEU A N 1
ATOM 864 C CA . LEU A 1 108 ? -8.373 1.596 -9.425 1.00 95.69 108 LEU A CA 1
ATOM 865 C C . LEU A 1 108 ? -9.334 2.028 -10.545 1.00 95.69 108 LEU A C 1
ATOM 867 O O . LEU A 1 108 ? -10.419 2.541 -10.273 1.00 95.69 108 LEU A O 1
ATOM 871 N N . LYS A 1 109 ? -8.956 1.808 -11.808 1.00 94.94 109 LYS A N 1
ATOM 872 C CA . LYS A 1 109 ? -9.759 2.190 -12.978 1.00 94.94 109 LYS A CA 1
ATOM 873 C C . LYS A 1 109 ? -10.984 1.303 -13.178 1.00 94.94 109 LYS A C 1
ATOM 875 O O . LYS A 1 109 ? -12.019 1.781 -13.638 1.00 94.94 109 LYS A O 1
ATOM 880 N N . THR A 1 110 ? -10.853 0.009 -12.903 1.00 96.25 110 THR A N 1
ATOM 881 C CA . THR A 1 110 ? -11.895 -0.988 -13.187 1.00 96.25 110 THR A CA 1
ATOM 882 C C . THR A 1 110 ? -12.775 -1.299 -11.978 1.00 96.25 110 THR A C 1
ATOM 884 O O . THR A 1 110 ? -13.888 -1.790 -12.154 1.00 96.25 110 THR A O 1
ATOM 887 N N . GLY A 1 111 ? -12.292 -1.030 -10.761 1.00 95.12 111 GLY A N 1
ATOM 888 C CA . GLY A 1 111 ? -12.900 -1.472 -9.505 1.00 95.12 111 GLY A CA 1
ATOM 889 C C . GLY A 1 111 ? -12.792 -2.982 -9.258 1.00 95.12 111 GLY A C 1
ATOM 890 O O . GLY A 1 111 ? -13.399 -3.485 -8.313 1.00 95.12 111 GLY A O 1
ATOM 891 N N . GLY A 1 112 ? -12.078 -3.713 -10.120 1.00 94.88 112 GLY A N 1
ATOM 892 C CA . GLY A 1 112 ? -11.861 -5.152 -10.013 1.00 94.88 112 GLY A CA 1
ATOM 893 C C . GLY A 1 112 ? -10.518 -5.484 -9.371 1.00 94.88 112 GLY A C 1
ATOM 894 O O . GLY A 1 112 ? -9.590 -4.684 -9.413 1.00 94.88 112 GLY A O 1
ATOM 895 N N . VAL A 1 113 ? -10.419 -6.690 -8.813 1.00 96.12 113 VAL A N 1
ATOM 896 C CA . VAL A 1 113 ? -9.161 -7.213 -8.263 1.00 96.12 113 VAL A CA 1
ATOM 897 C C . VAL A 1 113 ? -8.256 -7.677 -9.406 1.00 96.12 113 VAL A C 1
ATOM 899 O O . VAL A 1 113 ? -8.709 -8.387 -10.308 1.00 96.12 113 VAL A O 1
ATOM 902 N N . VAL A 1 114 ? -6.978 -7.320 -9.340 1.00 97.44 114 VAL A N 1
ATOM 903 C CA . VAL A 1 114 ? -5.914 -7.760 -10.244 1.00 97.44 114 VAL A CA 1
ATOM 904 C C . VAL A 1 114 ? -4.903 -8.562 -9.435 1.00 97.44 114 VAL A C 1
ATOM 906 O O . VAL A 1 114 ? -4.319 -8.049 -8.488 1.00 97.44 114 VAL A O 1
ATOM 909 N N . ASN A 1 115 ? -4.676 -9.820 -9.805 1.00 97.06 115 ASN A N 1
ATOM 910 C CA . ASN A 1 115 ? -3.775 -10.712 -9.075 1.00 97.06 115 ASN A CA 1
ATOM 911 C C . ASN A 1 115 ? -2.652 -11.235 -9.963 1.00 97.06 115 ASN A C 1
ATOM 913 O O . ASN A 1 115 ? -2.780 -11.282 -11.187 1.00 97.06 115 ASN A O 1
ATOM 917 N N . ASP A 1 116 ? -1.594 -11.690 -9.301 1.00 96.75 116 ASP A N 1
ATOM 918 C CA . ASP A 1 116 ? -0.523 -12.502 -9.868 1.00 96.75 116 ASP A CA 1
ATOM 919 C C . ASP A 1 116 ? 0.260 -11.827 -11.008 1.00 96.75 116 ASP A C 1
ATOM 921 O O . ASP A 1 116 ? 0.699 -12.479 -11.957 1.00 96.75 116 ASP A O 1
ATOM 925 N N . VAL A 1 117 ? 0.471 -10.510 -10.912 1.00 97.12 117 VAL A N 1
ATOM 926 C CA . VAL A 1 117 ? 1.268 -9.765 -11.898 1.00 97.12 117 VAL A CA 1
ATOM 927 C C . VAL A 1 117 ? 2.696 -9.582 -11.401 1.00 97.12 117 VAL A C 1
ATOM 929 O O . VAL A 1 117 ? 2.924 -8.997 -10.340 1.00 97.12 117 VAL A O 1
ATOM 932 N N . ILE A 1 118 ? 3.667 -10.054 -12.185 1.00 97.38 118 ILE A N 1
ATOM 933 C CA . ILE A 1 118 ? 5.094 -9.859 -11.919 1.00 97.38 118 ILE A CA 1
ATOM 934 C C . ILE A 1 118 ? 5.563 -8.560 -12.572 1.00 97.38 118 ILE A C 1
ATOM 936 O O . ILE A 1 118 ? 5.339 -8.322 -13.758 1.00 97.38 118 ILE A O 1
ATOM 940 N N . MET A 1 119 ? 6.249 -7.728 -11.792 1.00 96.75 119 MET A N 1
ATOM 941 C CA . MET A 1 119 ? 6.855 -6.483 -12.255 1.00 96.75 119 MET A CA 1
ATOM 942 C C . MET A 1 119 ? 8.247 -6.316 -11.651 1.00 96.75 119 MET A C 1
ATOM 944 O O . MET A 1 119 ? 8.480 -6.633 -10.484 1.00 96.75 119 MET A O 1
ATOM 948 N N . GLY A 1 120 ? 9.182 -5.806 -12.446 1.00 97.69 120 GLY A N 1
ATOM 949 C CA . GLY A 1 120 ? 10.495 -5.390 -11.977 1.00 97.69 120 GLY A CA 1
ATOM 950 C C . GLY A 1 120 ? 10.451 -3.932 -11.545 1.00 97.69 120 GLY A C 1
ATOM 951 O O . GLY A 1 120 ? 10.013 -3.077 -12.311 1.00 97.69 120 GLY A O 1
ATOM 952 N N . VAL A 1 121 ? 10.925 -3.633 -10.338 1.00 97.12 121 VAL A N 1
ATOM 953 C CA . VAL A 1 121 ? 11.057 -2.262 -9.821 1.00 97.12 121 VAL A CA 1
ATOM 954 C C . VAL A 1 121 ? 12.489 -1.996 -9.386 1.00 97.12 121 VAL A C 1
ATOM 956 O O . VAL A 1 121 ? 13.159 -2.877 -8.846 1.00 97.12 121 VAL A O 1
ATOM 959 N N . PHE A 1 122 ? 12.986 -0.790 -9.639 1.00 96.50 122 PHE A N 1
ATOM 960 C CA . PHE A 1 122 ? 14.337 -0.412 -9.244 1.00 96.50 122 PHE A CA 1
ATOM 961 C C . PHE A 1 122 ? 14.375 -0.025 -7.764 1.00 96.50 122 PHE A C 1
ATOM 963 O O . PHE A 1 122 ? 13.675 0.893 -7.343 1.00 96.50 122 PHE A O 1
ATOM 970 N N . ASN A 1 123 ? 15.218 -0.704 -6.988 1.00 96.62 123 ASN A N 1
ATOM 971 C CA . ASN A 1 123 ? 15.462 -0.382 -5.589 1.00 96.62 123 ASN A CA 1
ATOM 972 C C . ASN A 1 123 ? 16.675 0.569 -5.503 1.00 96.62 123 ASN A C 1
ATOM 974 O O . ASN A 1 123 ? 17.794 0.147 -5.809 1.00 96.62 123 ASN A O 1
ATOM 978 N N . PRO A 1 124 ? 16.490 1.840 -5.104 1.00 95.19 124 PRO A N 1
ATOM 979 C CA . PRO A 1 124 ? 17.562 2.831 -5.132 1.00 95.19 124 PRO A CA 1
ATOM 980 C C . PRO A 1 124 ? 18.579 2.667 -3.996 1.00 95.19 124 PRO A C 1
ATOM 982 O O . PRO A 1 124 ? 19.693 3.156 -4.127 1.00 95.19 124 PRO A O 1
ATOM 985 N N . GLU A 1 125 ? 18.231 1.980 -2.905 1.00 94.56 125 GLU A N 1
ATOM 986 C CA . GLU A 1 125 ? 19.156 1.701 -1.797 1.00 94.56 125 GLU A CA 1
ATOM 987 C C . GLU A 1 125 ? 20.205 0.649 -2.183 1.00 94.56 125 GLU A C 1
ATOM 989 O O . GLU A 1 125 ? 21.369 0.747 -1.806 1.00 94.56 125 GLU A O 1
ATOM 994 N N . THR A 1 126 ? 19.791 -0.360 -2.951 1.00 95.69 126 THR A N 1
ATOM 995 C CA . THR A 1 126 ? 20.649 -1.487 -3.358 1.00 95.69 126 THR A CA 1
ATOM 996 C C . THR A 1 126 ? 21.133 -1.399 -4.804 1.00 95.69 126 THR A C 1
ATOM 998 O O . THR A 1 126 ? 21.928 -2.233 -5.225 1.00 95.69 126 THR A O 1
ATOM 1001 N N . GLU A 1 127 ? 20.656 -0.408 -5.559 1.00 95.06 127 GLU A N 1
ATOM 1002 C CA . GLU A 1 127 ? 20.956 -0.172 -6.977 1.00 95.06 127 GLU A CA 1
ATOM 1003 C C . GLU A 1 127 ? 20.669 -1.367 -7.906 1.00 95.06 127 GLU A C 1
ATOM 1005 O O . GLU A 1 127 ? 21.257 -1.500 -8.982 1.00 95.06 127 GLU A O 1
ATOM 1010 N N . VAL A 1 128 ? 19.720 -2.227 -7.528 1.00 95.44 128 VAL A N 1
ATOM 1011 C CA . VAL A 1 128 ? 19.311 -3.395 -8.319 1.00 95.44 128 VAL A CA 1
ATOM 1012 C C . VAL A 1 128 ? 17.804 -3.429 -8.540 1.00 95.44 128 VAL A C 1
ATOM 1014 O O . VAL A 1 128 ? 17.020 -2.886 -7.760 1.00 95.44 128 VAL A O 1
ATOM 1017 N N . TYR A 1 129 ? 17.383 -4.099 -9.613 1.00 96.12 129 TYR A N 1
ATOM 1018 C CA . TYR A 1 129 ? 15.976 -4.427 -9.809 1.00 96.12 129 TYR A CA 1
ATOM 1019 C C . TYR A 1 129 ? 15.545 -5.539 -8.858 1.00 96.12 129 TYR A C 1
ATOM 1021 O O . TYR A 1 129 ? 16.266 -6.519 -8.657 1.00 96.12 129 TYR A O 1
ATOM 1029 N N . ARG A 1 130 ? 14.338 -5.404 -8.312 1.00 95.69 130 ARG A N 1
ATOM 1030 C CA . ARG A 1 130 ? 13.641 -6.470 -7.598 1.00 95.69 130 ARG A CA 1
ATOM 1031 C C . ARG A 1 130 ? 12.386 -6.854 -8.357 1.00 95.69 130 ARG A C 1
ATOM 1033 O O . ARG A 1 130 ? 11.623 -5.988 -8.775 1.00 95.69 130 ARG A O 1
ATOM 1040 N N . TRP A 1 131 ? 12.181 -8.156 -8.497 1.00 97.44 131 TRP A N 1
ATOM 1041 C CA . TRP A 1 131 ? 10.938 -8.712 -9.008 1.00 97.44 131 TRP A CA 1
ATOM 1042 C C . TRP A 1 131 ? 9.935 -8.799 -7.871 1.00 97.44 131 TRP A C 1
ATOM 1044 O O . TRP A 1 131 ? 10.225 -9.387 -6.827 1.00 97.44 131 TRP A O 1
ATOM 1054 N N . ILE A 1 132 ? 8.771 -8.195 -8.072 1.00 96.75 132 ILE A N 1
ATOM 1055 C CA . ILE A 1 132 ? 7.661 -8.227 -7.129 1.00 96.75 132 ILE A CA 1
ATOM 1056 C C . ILE A 1 132 ? 6.446 -8.859 -7.799 1.00 96.75 132 ILE A C 1
ATOM 1058 O O . ILE A 1 132 ? 6.135 -8.555 -8.948 1.00 96.75 132 ILE A O 1
ATOM 1062 N N . LEU A 1 133 ? 5.778 -9.747 -7.064 1.00 97.50 133 LEU A N 1
ATOM 1063 C CA . LEU A 1 133 ? 4.462 -10.268 -7.414 1.00 97.50 133 LEU A CA 1
ATOM 1064 C C . LEU A 1 133 ? 3.418 -9.377 -6.742 1.00 97.50 133 LEU A C 1
ATOM 1066 O O . LEU A 1 133 ? 3.431 -9.232 -5.518 1.00 97.50 133 LEU A O 1
ATOM 1070 N N . ILE A 1 134 ? 2.551 -8.762 -7.535 1.00 96.75 134 ILE A N 1
ATOM 1071 C CA . ILE A 1 134 ? 1.606 -7.748 -7.077 1.00 96.75 134 ILE A CA 1
ATOM 1072 C C . ILE A 1 134 ? 0.182 -8.286 -7.173 1.00 96.75 134 ILE A C 1
ATOM 1074 O O . ILE A 1 134 ? -0.221 -8.825 -8.204 1.00 96.75 134 ILE A O 1
ATOM 1078 N N . ASN A 1 135 ? -0.575 -8.046 -6.103 1.00 97.12 135 ASN A N 1
ATOM 1079 C CA . ASN A 1 135 ? -2.025 -8.180 -6.048 1.00 97.12 135 ASN A CA 1
ATOM 1080 C C . ASN A 1 135 ? -2.602 -6.813 -5.651 1.00 97.12 135 ASN A C 1
ATOM 1082 O O . ASN A 1 135 ? -2.081 -6.199 -4.714 1.00 97.12 135 ASN A O 1
ATOM 1086 N N . ALA A 1 136 ? -3.616 -6.327 -6.366 1.00 93.94 136 ALA A N 1
ATOM 1087 C CA . ALA A 1 136 ? -4.200 -4.997 -6.190 1.00 93.94 136 ALA A CA 1
ATOM 1088 C C . ALA A 1 136 ? -5.723 -4.989 -6.363 1.00 93.94 136 ALA A C 1
ATOM 1090 O O . 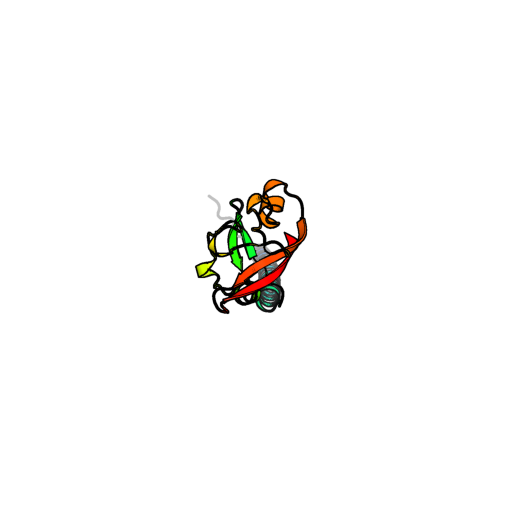ALA A 1 136 ? -6.243 -5.808 -7.153 1.00 93.94 136 ALA A O 1
#

Radius of gyration: 25.28 Å; chains: 1; bounding box: 64×38×68 Å